Protein AF-A0A957Z4J9-F1 (afdb_monomer_lite)

Radius of gyration: 16.8 Å; chains: 1; bounding box: 45×34×40 Å

Sequence (118 aa):
EASYAPAELGDMAAPVIKLNATLKDGQITSVGGLSAEQLAGLGVALPALPANVMQILGDLDAKTVGIVNTPNNLEISVNGAPVASIDYDAASLATALELAKPYLAGTPLEDPAVMQLI

Foldseek 3Di:
DDDLDFDCPDPDDDDADDWDFDDDPQFTQDIPPHGQVRCVVVVHHGDGHDPVVVVVCVVVVAPDWGWGDDGQKTFIDGPNHTDDIGGHDPVRVVVVVVVCQVVCPPHPCVDPVVVVVD

pLDDT: mean 77.41, std 13.03, range [41.38, 92.19]

Structure (mmCIF, N/CA/C/O backbone):
data_AF-A0A957Z4J9-F1
#
_entry.id   AF-A0A957Z4J9-F1
#
loop_
_atom_site.group_PDB
_atom_site.id
_atom_site.type_symbol
_atom_site.label_atom_id
_atom_site.label_alt_id
_atom_site.label_comp_id
_atom_site.label_asym_id
_atom_site.label_entity_id
_atom_site.label_seq_id
_atom_site.pdbx_PDB_ins_code
_atom_site.Cartn_x
_atom_site.Cartn_y
_atom_site.Cartn_z
_atom_site.occupancy
_atom_site.B_iso_or_equiv
_atom_site.auth_seq_id
_atom_site.auth_comp_id
_atom_site.auth_asym_id
_atom_site.auth_atom_id
_atom_site.pdbx_PDB_model_num
ATOM 1 N N . GLU A 1 1 ? 16.413 -15.103 -21.004 1.00 41.38 1 GLU A N 1
ATOM 2 C CA . GLU A 1 1 ? 16.376 -13.982 -20.049 1.00 41.38 1 GLU A CA 1
ATOM 3 C C . GLU A 1 1 ? 15.089 -13.221 -20.323 1.00 41.38 1 GLU A C 1
ATOM 5 O O . GLU A 1 1 ? 14.853 -12.910 -21.486 1.00 41.38 1 GLU A O 1
ATOM 10 N N . ALA A 1 2 ? 14.200 -13.070 -19.340 1.00 42.94 2 ALA A N 1
ATOM 11 C CA . ALA A 1 2 ? 12.994 -12.263 -19.526 1.00 42.94 2 ALA A CA 1
ATOM 12 C C . ALA A 1 2 ? 13.416 -10.790 -19.494 1.00 42.94 2 ALA A C 1
ATOM 14 O O . ALA A 1 2 ? 14.100 -10.365 -18.566 1.00 42.94 2 ALA A O 1
ATOM 15 N N . SER A 1 3 ? 13.093 -10.048 -20.550 1.00 47.81 3 SER A N 1
ATOM 16 C CA . SER A 1 3 ? 13.381 -8.621 -20.633 1.00 47.81 3 SER A CA 1
ATOM 17 C C . SER A 1 3 ? 12.205 -7.869 -20.025 1.00 47.81 3 SER A C 1
ATOM 19 O O . SER A 1 3 ? 11.104 -7.926 -20.564 1.00 47.81 3 SER A O 1
ATOM 21 N N . TYR A 1 4 ? 12.449 -7.154 -18.927 1.00 50.75 4 TYR A N 1
ATOM 22 C CA . TYR A 1 4 ? 11.494 -6.245 -18.281 1.00 50.75 4 TYR A CA 1
ATOM 23 C C . TYR A 1 4 ? 11.324 -4.933 -19.070 1.00 50.75 4 TYR A C 1
ATOM 25 O O . TYR A 1 4 ? 11.250 -3.852 -18.491 1.00 50.75 4 TYR A O 1
ATOM 33 N N . ALA A 1 5 ? 11.360 -4.999 -20.403 1.00 54.06 5 ALA A N 1
ATOM 34 C CA . ALA A 1 5 ? 11.190 -3.817 -21.231 1.00 54.06 5 ALA A CA 1
ATOM 35 C C . ALA A 1 5 ? 9.747 -3.304 -21.086 1.00 54.06 5 ALA A C 1
ATOM 37 O O . ALA A 1 5 ? 8.812 -4.108 -21.179 1.00 54.06 5 ALA A O 1
ATOM 38 N N . PRO A 1 6 ? 9.550 -1.997 -20.849 1.00 52.44 6 PRO A N 1
ATOM 39 C CA . PRO A 1 6 ? 8.220 -1.450 -20.673 1.00 52.44 6 PRO A CA 1
ATOM 40 C C . PRO A 1 6 ? 7.372 -1.596 -21.945 1.00 52.44 6 PRO A C 1
ATOM 42 O O . PRO A 1 6 ? 7.890 -1.583 -23.061 1.00 52.44 6 PRO A O 1
ATOM 45 N N . ALA A 1 7 ? 6.058 -1.734 -21.782 1.00 54.84 7 ALA A N 1
ATOM 46 C CA . ALA A 1 7 ? 5.109 -1.716 -22.882 1.00 54.84 7 ALA A CA 1
ATOM 47 C C . ALA A 1 7 ? 5.089 -0.313 -23.507 1.00 54.84 7 ALA A C 1
ATOM 49 O O . ALA A 1 7 ? 4.856 0.685 -22.826 1.00 54.84 7 ALA A O 1
ATOM 50 N N . GLU A 1 8 ? 5.321 -0.243 -24.816 1.00 56.62 8 GLU A N 1
ATOM 51 C CA . GLU A 1 8 ? 5.244 0.994 -25.595 1.00 56.62 8 GLU A CA 1
ATOM 52 C C . GLU A 1 8 ? 3.781 1.473 -25.659 1.00 56.62 8 GLU A C 1
ATOM 54 O O . GLU A 1 8 ? 2.993 0.997 -26.475 1.00 56.62 8 GLU A O 1
ATOM 59 N N . LEU A 1 9 ? 3.398 2.404 -24.779 1.00 56.00 9 LEU A N 1
ATOM 60 C CA . LEU A 1 9 ? 2.036 2.963 -24.712 1.00 56.00 9 LEU A CA 1
ATOM 61 C C . LEU A 1 9 ? 1.792 4.144 -25.677 1.00 56.00 9 LEU A C 1
ATOM 63 O O . LEU A 1 9 ? 0.716 4.745 -25.661 1.00 56.00 9 LEU A O 1
ATOM 67 N N . GLY A 1 10 ? 2.769 4.505 -26.515 1.00 65.38 10 GLY A N 1
ATOM 68 C CA . GLY A 1 10 ? 2.695 5.702 -27.362 1.00 65.38 10 GLY A CA 1
ATOM 69 C C . GLY A 1 10 ? 2.511 6.989 -26.539 1.00 65.38 10 GLY A C 1
ATOM 70 O O . GLY A 1 10 ? 3.059 7.112 -25.448 1.00 65.38 10 GLY A O 1
ATOM 71 N N . ASP A 1 11 ? 1.708 7.936 -27.036 1.00 63.34 11 ASP A N 1
ATOM 72 C CA . ASP A 1 11 ? 1.4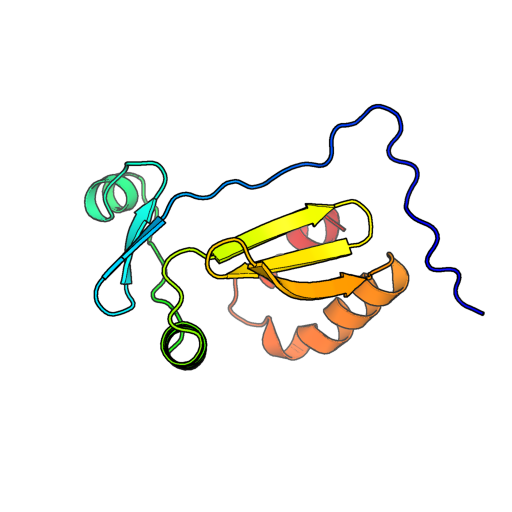02 9.211 -26.354 1.00 63.34 11 ASP A CA 1
ATOM 73 C C . ASP A 1 11 ? 0.317 9.094 -25.256 1.00 63.34 11 ASP A C 1
ATOM 75 O O . ASP A 1 11 ? -0.203 10.102 -24.766 1.00 63.34 11 ASP A O 1
ATOM 79 N N . MET A 1 12 ? -0.088 7.879 -24.868 1.00 54.44 12 MET A N 1
ATOM 80 C CA . MET A 1 12 ? -1.105 7.696 -23.832 1.00 54.44 12 MET A CA 1
ATOM 81 C C . MET A 1 12 ? -0.506 7.972 -22.451 1.00 54.44 12 MET A C 1
ATOM 83 O O . MET A 1 12 ? 0.321 7.213 -21.949 1.00 54.44 12 MET A O 1
ATOM 87 N N . ALA A 1 13 ? -0.954 9.052 -21.804 1.00 55.44 13 ALA A N 1
ATOM 88 C CA . ALA A 1 13 ? -0.651 9.288 -20.397 1.00 55.44 13 ALA A CA 1
ATOM 89 C C . ALA A 1 13 ? -1.094 8.071 -19.567 1.00 55.44 13 ALA A C 1
ATOM 91 O O . ALA A 1 13 ? -2.237 7.622 -19.690 1.00 55.44 13 ALA A O 1
ATOM 92 N N . ALA A 1 14 ? -0.195 7.545 -18.729 1.00 54.31 14 ALA A N 1
ATOM 93 C CA . ALA A 1 14 ? -0.495 6.402 -17.874 1.00 54.31 14 ALA A CA 1
ATOM 94 C C . ALA A 1 14 ? -1.764 6.683 -17.042 1.00 54.31 14 ALA A C 1
ATOM 96 O O . ALA A 1 14 ? -1.879 7.767 -16.454 1.00 54.31 14 ALA A O 1
ATOM 97 N N . PRO A 1 15 ? -2.734 5.754 -16.991 1.00 46.59 15 PRO A N 1
ATOM 98 C CA . PRO A 1 15 ? -3.961 5.969 -16.241 1.00 46.59 15 PRO A CA 1
ATOM 99 C C . PRO A 1 15 ? -3.646 6.043 -14.743 1.00 46.59 15 PRO A C 1
ATOM 101 O O . PRO A 1 15 ? -3.337 5.041 -14.102 1.00 46.59 15 PRO A O 1
ATOM 104 N N . VAL A 1 16 ? -3.743 7.244 -14.169 1.00 52.44 16 VAL A N 1
ATOM 105 C CA . VAL A 1 16 ? -3.582 7.447 -12.725 1.00 52.44 16 VAL A CA 1
ATOM 106 C C . VAL A 1 16 ? -4.945 7.336 -12.054 1.00 52.44 16 VAL A C 1
ATOM 108 O O . VAL A 1 16 ? -5.797 8.214 -12.199 1.00 52.44 16 VAL A O 1
ATOM 111 N N . ILE A 1 17 ? -5.142 6.281 -11.267 1.00 57.53 17 ILE A N 1
ATOM 112 C CA . ILE A 1 17 ? -6.315 6.158 -10.401 1.00 57.53 17 ILE A CA 1
ATOM 113 C C . ILE A 1 17 ? -6.047 6.971 -9.130 1.00 57.53 17 ILE A C 1
ATOM 115 O O . ILE A 1 17 ? -5.266 6.565 -8.275 1.00 57.53 17 ILE A O 1
ATOM 119 N N . LYS A 1 18 ? -6.690 8.138 -8.996 1.00 62.19 18 LYS A N 1
ATOM 120 C CA . LYS A 1 18 ? -6.660 8.935 -7.759 1.00 62.19 18 LYS A CA 1
ATOM 121 C C . LYS A 1 18 ? -7.950 8.720 -6.987 1.00 62.19 18 LYS A C 1
ATOM 123 O O . LYS A 1 18 ? -8.992 9.250 -7.364 1.00 62.19 18 LYS A O 1
ATOM 128 N N . LEU A 1 19 ? -7.870 7.964 -5.898 1.00 71.56 19 LEU A N 1
ATOM 129 C CA . LEU A 1 19 ? -9.006 7.729 -5.016 1.00 71.56 19 LEU A CA 1
ATOM 130 C C . LEU A 1 19 ? -8.807 8.498 -3.707 1.00 71.56 19 LEU A C 1
ATOM 132 O O . LEU A 1 19 ? -7.895 8.206 -2.941 1.00 71.56 19 LEU A O 1
ATOM 136 N N . ASN A 1 20 ? -9.664 9.487 -3.450 1.00 77.19 20 ASN A N 1
ATOM 137 C CA . ASN A 1 20 ? -9.698 10.177 -2.162 1.00 77.19 20 ASN A CA 1
ATOM 138 C C . ASN A 1 20 ? -10.692 9.452 -1.260 1.00 77.19 20 ASN A C 1
ATOM 140 O O . ASN A 1 20 ? -11.891 9.498 -1.536 1.00 77.19 20 ASN A O 1
ATOM 144 N N . ALA A 1 21 ? -10.210 8.804 -0.204 1.00 82.69 21 ALA A N 1
ATOM 145 C CA . ALA A 1 21 ? -11.048 8.128 0.776 1.00 82.69 21 ALA A CA 1
ATOM 146 C C . ALA A 1 21 ? -10.750 8.631 2.190 1.00 82.69 21 ALA A C 1
ATOM 148 O O . ALA A 1 21 ? -9.596 8.884 2.530 1.00 82.69 21 ALA A O 1
ATOM 149 N N . THR A 1 22 ? -11.788 8.758 3.019 1.00 82.88 22 THR A N 1
ATOM 150 C CA . THR A 1 22 ? -11.626 9.039 4.454 1.00 82.88 22 THR A CA 1
ATOM 151 C C . THR A 1 22 ? -11.857 7.764 5.243 1.00 82.88 22 THR A C 1
ATOM 153 O O . THR A 1 22 ? -12.918 7.148 5.130 1.00 82.88 22 THR A O 1
ATOM 156 N N . LEU A 1 23 ? -10.885 7.382 6.067 1.00 83.19 23 LEU A N 1
ATOM 157 C CA . LEU A 1 23 ? -10.981 6.224 6.948 1.00 83.19 23 LEU A CA 1
ATOM 158 C C . LEU A 1 23 ? -11.252 6.671 8.384 1.00 83.19 23 LEU A C 1
ATOM 160 O O . LEU A 1 23 ? -10.639 7.620 8.872 1.00 83.19 23 LE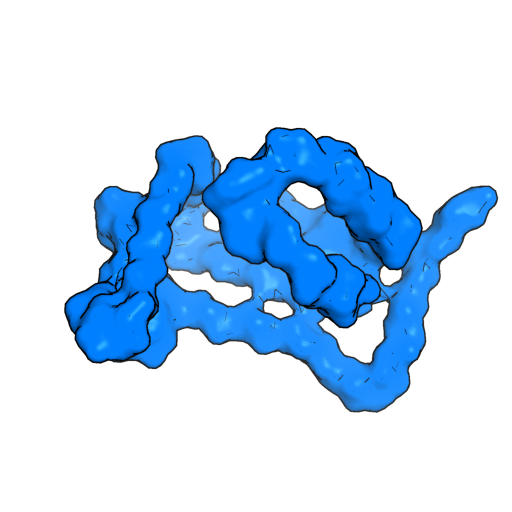U A O 1
ATOM 164 N N . LYS A 1 24 ? -12.125 5.939 9.073 1.00 82.12 24 LYS A N 1
ATOM 165 C CA . LYS A 1 24 ? -12.320 6.049 10.517 1.00 82.12 24 LYS A CA 1
ATOM 166 C C . LYS A 1 24 ? -12.557 4.660 11.094 1.00 82.12 24 LYS A C 1
ATOM 168 O O . LYS A 1 24 ? -13.418 3.938 10.603 1.00 82.12 24 LYS A O 1
ATOM 173 N N . ASP A 1 25 ? -11.774 4.287 12.104 1.00 81.94 25 ASP A N 1
ATOM 174 C CA . ASP A 1 25 ? -11.898 3.003 12.811 1.00 81.94 25 ASP A CA 1
ATOM 175 C C . ASP A 1 25 ? -11.921 1.781 11.862 1.00 81.94 25 ASP A C 1
ATOM 177 O O . ASP A 1 25 ? -12.670 0.827 12.059 1.00 81.94 25 ASP A O 1
ATOM 181 N N . GLY A 1 26 ? -11.133 1.833 10.779 1.00 75.69 26 GLY A N 1
ATOM 182 C CA . GLY A 1 26 ? -11.059 0.764 9.775 1.00 75.69 26 GLY A CA 1
ATOM 183 C C . GLY A 1 26 ? -12.153 0.733 8.721 1.00 75.69 26 GLY A C 1
ATOM 184 O O . GLY A 1 26 ? -12.101 -0.091 7.805 1.00 75.69 26 GLY A O 1
ATOM 185 N N . GLN A 1 27 ? -13.126 1.635 8.813 1.00 83.19 27 GLN A N 1
ATOM 186 C CA . GLN A 1 27 ? -14.172 1.787 7.815 1.00 83.19 27 GLN A CA 1
ATOM 187 C C . GLN A 1 27 ? -13.890 2.970 6.902 1.00 83.19 27 GLN A C 1
ATOM 189 O O . GLN A 1 27 ? -13.487 4.049 7.345 1.00 83.19 27 GLN A O 1
ATOM 194 N N . ILE A 1 28 ? -14.152 2.774 5.613 1.00 84.69 28 ILE A N 1
ATOM 195 C CA . ILE A 1 28 ? -14.201 3.877 4.664 1.00 84.69 28 ILE A CA 1
ATOM 196 C C . ILE A 1 28 ? -15.515 4.626 4.909 1.00 84.69 28 ILE A C 1
ATOM 198 O O . ILE A 1 28 ? -16.599 4.073 4.758 1.00 84.69 28 ILE A O 1
ATOM 202 N N . THR A 1 29 ? -15.407 5.888 5.306 1.00 86.25 29 THR A N 1
ATOM 203 C CA . THR A 1 29 ? -16.549 6.755 5.647 1.00 86.25 29 THR A CA 1
ATOM 204 C C . THR A 1 29 ? -16.921 7.714 4.521 1.00 86.25 29 THR A C 1
ATOM 206 O O . THR A 1 29 ? -18.044 8.214 4.480 1.00 86.25 29 THR A O 1
ATOM 209 N N . SER A 1 30 ? -16.001 7.962 3.586 1.00 85.88 30 SER A N 1
ATOM 210 C CA . SER A 1 30 ? -16.280 8.708 2.362 1.00 85.88 30 SER A CA 1
ATOM 211 C C . SER A 1 30 ? -15.331 8.320 1.234 1.00 85.88 30 SER A C 1
ATOM 213 O O . SER A 1 30 ? -14.187 7.937 1.491 1.00 85.88 30 SER A O 1
ATOM 215 N N . VAL A 1 31 ? -15.799 8.450 -0.010 1.00 84.00 31 VAL A N 1
ATOM 216 C CA . VAL A 1 31 ? -14.992 8.320 -1.233 1.00 84.00 31 VAL A CA 1
ATOM 217 C C . VAL A 1 31 ? -15.364 9.443 -2.195 1.00 84.00 31 VAL A C 1
ATOM 219 O O . VAL A 1 31 ? -16.541 9.694 -2.441 1.00 84.00 31 VAL A O 1
ATOM 222 N N . GLY A 1 32 ? -14.369 10.153 -2.729 1.00 82.25 32 GLY A N 1
ATOM 223 C CA . GLY A 1 32 ? -14.588 11.211 -3.721 1.00 82.25 32 GLY A CA 1
ATOM 224 C C . GLY A 1 32 ? -15.443 12.380 -3.214 1.00 82.25 32 GLY A C 1
ATOM 225 O O . GLY A 1 32 ? -16.065 13.069 -4.015 1.00 82.25 32 GLY A O 1
ATOM 226 N N . GLY A 1 33 ? -15.500 12.591 -1.894 1.00 81.38 33 GLY A N 1
ATOM 227 C CA . GLY A 1 33 ? -16.338 13.615 -1.260 1.00 81.38 33 GLY A CA 1
ATOM 228 C C . GLY A 1 33 ? -17.786 13.190 -0.982 1.00 81.38 33 GLY A C 1
ATOM 229 O O . GLY A 1 33 ? -18.534 13.986 -0.422 1.00 81.38 33 GLY A O 1
ATOM 230 N N . LEU A 1 34 ? -18.174 11.957 -1.324 1.00 84.94 34 LEU A N 1
ATOM 231 C CA . LEU A 1 34 ? -19.478 11.378 -0.986 1.00 84.94 34 LEU A CA 1
ATOM 232 C C . LEU A 1 34 ? -19.373 10.539 0.288 1.00 84.94 34 LEU A C 1
ATOM 234 O O . LEU A 1 34 ? -18.436 9.751 0.426 1.00 84.94 34 LEU A O 1
ATOM 238 N N . SER A 1 35 ? -20.326 10.692 1.208 1.00 89.25 35 SER A N 1
ATOM 239 C CA . SER A 1 35 ? -20.394 9.883 2.429 1.00 89.25 35 SER A CA 1
ATOM 240 C C . SER A 1 35 ? -20.817 8.441 2.136 1.00 89.25 35 SER A C 1
ATOM 242 O O . SER A 1 35 ? -21.408 8.143 1.093 1.00 89.25 35 SER A O 1
ATOM 244 N N . ALA A 1 36 ? -20.545 7.541 3.081 1.00 85.94 36 ALA A N 1
ATOM 245 C CA . ALA A 1 36 ? -20.983 6.151 3.008 1.00 85.94 36 ALA A CA 1
ATOM 246 C C . ALA A 1 36 ? -22.507 6.024 2.829 1.00 85.94 36 ALA A C 1
ATOM 248 O O . ALA A 1 36 ? -22.958 5.199 2.043 1.00 85.94 36 ALA A O 1
ATOM 249 N N . GLU A 1 37 ? -23.308 6.871 3.483 1.00 87.88 37 GLU A N 1
ATOM 250 C CA . GLU A 1 37 ? -24.771 6.867 3.352 1.00 87.88 37 GLU A CA 1
ATOM 251 C C . GLU A 1 37 ? -25.221 7.317 1.958 1.00 87.88 37 GLU A C 1
ATOM 253 O O . GLU A 1 37 ? -26.155 6.749 1.391 1.00 87.88 37 GLU A O 1
ATOM 258 N N . GLN A 1 38 ? -24.546 8.319 1.384 1.00 86.69 38 GLN A N 1
ATOM 259 C CA . GLN A 1 38 ? -24.831 8.790 0.027 1.00 86.69 38 GLN A CA 1
ATOM 260 C C . GLN A 1 38 ? -24.500 7.712 -1.008 1.00 86.69 38 GLN A C 1
ATOM 262 O O . GLN A 1 38 ? -25.284 7.483 -1.924 1.00 86.69 38 GLN A O 1
ATOM 267 N N . LEU A 1 39 ? -23.375 7.016 -0.836 1.00 85.06 39 LEU A N 1
ATOM 268 C CA . LEU A 1 39 ? -22.972 5.900 -1.693 1.00 85.06 39 LEU A CA 1
ATOM 269 C C . LEU A 1 39 ? -23.906 4.693 -1.529 1.00 85.06 39 LEU A C 1
ATOM 271 O O . LEU A 1 39 ? -24.328 4.114 -2.530 1.00 85.06 39 LEU A O 1
ATOM 275 N N . ALA A 1 40 ? -24.329 4.381 -0.303 1.00 85.31 40 ALA A N 1
ATOM 276 C CA . ALA A 1 40 ? -25.309 3.331 -0.039 1.00 85.31 40 ALA A CA 1
ATOM 277 C C . ALA A 1 40 ? -26.660 3.627 -0.711 1.00 85.31 40 ALA A C 1
ATOM 279 O O . ALA A 1 40 ? -27.281 2.723 -1.269 1.00 85.31 40 ALA A O 1
ATOM 280 N N . GLY A 1 41 ? -27.083 4.897 -0.741 1.00 81.81 41 GLY A N 1
ATOM 281 C CA . GLY A 1 41 ? -28.260 5.345 -1.492 1.00 81.81 41 GLY A CA 1
ATOM 282 C C . GLY A 1 41 ? -28.151 5.145 -3.011 1.00 81.81 41 GLY A C 1
ATOM 283 O O . GLY A 1 41 ? -29.173 5.069 -3.689 1.00 81.81 41 GLY A O 1
ATOM 284 N N . LEU A 1 42 ? -26.930 5.007 -3.538 1.00 84.31 42 LEU A N 1
ATOM 285 C CA . LEU A 1 42 ? -26.635 4.664 -4.934 1.00 84.31 42 LEU A CA 1
ATOM 286 C C . LEU A 1 42 ? -26.410 3.154 -5.142 1.00 84.31 42 LEU A C 1
ATOM 288 O O . LEU A 1 42 ? -26.008 2.737 -6.225 1.00 84.31 42 LEU A O 1
ATOM 292 N N . GLY A 1 43 ? -26.648 2.333 -4.114 1.00 78.19 43 GLY A N 1
ATOM 293 C CA . GLY A 1 43 ? -26.406 0.889 -4.145 1.00 78.19 43 GLY A CA 1
ATOM 294 C C . GLY A 1 43 ? -24.932 0.498 -4.005 1.00 78.19 43 GLY A C 1
ATOM 295 O O . GLY A 1 43 ? -24.590 -0.665 -4.207 1.00 78.19 43 GLY A O 1
ATOM 296 N N . VAL A 1 44 ? -24.054 1.441 -3.656 1.00 80.50 44 VAL A N 1
ATOM 297 C CA . VAL A 1 44 ? -22.623 1.193 -3.467 1.00 80.50 44 VAL A CA 1
ATOM 298 C C . VAL A 1 44 ? -22.348 0.931 -1.991 1.00 80.50 44 VAL A C 1
ATOM 300 O O . VAL A 1 44 ? -22.430 1.833 -1.158 1.00 80.50 44 VAL A O 1
ATOM 303 N N . ALA A 1 45 ? -21.989 -0.309 -1.665 1.00 80.06 45 ALA A N 1
ATOM 304 C CA . ALA A 1 45 ? -21.497 -0.669 -0.342 1.00 80.06 45 ALA A CA 1
ATOM 305 C C . ALA A 1 45 ? -19.978 -0.478 -0.285 1.00 80.06 45 ALA A C 1
ATOM 307 O O . ALA A 1 45 ? -19.240 -1.042 -1.094 1.00 80.06 45 ALA A O 1
ATOM 308 N N . LEU A 1 46 ? -19.508 0.314 0.677 1.00 79.25 46 LEU A N 1
ATOM 309 C CA . LEU A 1 46 ? -18.078 0.483 0.906 1.00 79.25 46 LEU A CA 1
ATOM 310 C C . LEU A 1 46 ? -17.531 -0.686 1.738 1.00 79.25 46 LEU A C 1
ATOM 312 O O . LEU A 1 46 ? -18.119 -1.019 2.770 1.00 79.25 46 LEU A O 1
ATOM 316 N N . PRO A 1 47 ? -16.412 -1.308 1.329 1.00 76.69 47 PRO A N 1
ATOM 317 C CA . PRO A 1 47 ? -15.811 -2.384 2.099 1.00 76.69 47 PRO A CA 1
ATOM 318 C C . PRO A 1 47 ? -15.121 -1.842 3.358 1.00 76.69 47 PRO A C 1
ATOM 320 O O . PRO A 1 47 ? -14.556 -0.745 3.363 1.00 76.69 47 PRO A O 1
ATOM 323 N N . ALA A 1 48 ? -15.118 -2.646 4.421 1.00 80.94 48 ALA A N 1
ATOM 324 C CA . ALA A 1 48 ? -14.198 -2.441 5.534 1.00 80.94 48 ALA A CA 1
ATOM 325 C C . ALA A 1 48 ? -12.787 -2.877 5.121 1.00 80.94 48 ALA A C 1
ATOM 327 O O . ALA A 1 48 ? -12.622 -3.830 4.353 1.00 80.94 48 ALA A O 1
ATOM 328 N N . LEU A 1 49 ? -11.766 -2.204 5.650 1.00 81.56 49 LEU A N 1
ATOM 329 C CA . LEU A 1 49 ? -10.394 -2.638 5.420 1.00 81.56 49 LEU A CA 1
ATOM 330 C C . LEU A 1 49 ? -10.093 -3.895 6.243 1.00 81.56 49 LEU A C 1
ATOM 332 O O . LEU A 1 49 ? -10.409 -3.935 7.436 1.00 81.56 49 LEU A O 1
ATOM 336 N N . PRO A 1 50 ? -9.457 -4.916 5.642 1.00 81.88 50 PRO A N 1
ATOM 337 C CA . PRO 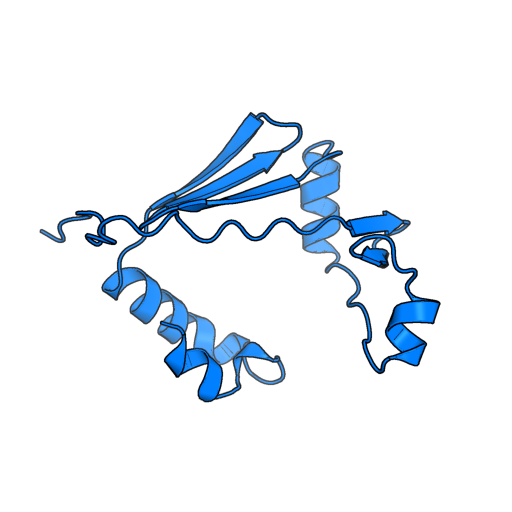A 1 50 ? -9.015 -6.090 6.381 1.00 81.88 50 PRO A CA 1
ATOM 338 C C . PRO A 1 50 ? -8.095 -5.716 7.554 1.00 81.88 50 PRO A C 1
ATOM 340 O O . PRO A 1 50 ? -7.271 -4.806 7.449 1.00 81.88 50 PRO A O 1
ATOM 343 N N . ALA A 1 51 ? -8.199 -6.440 8.673 1.00 83.81 51 ALA A N 1
ATOM 344 C CA . ALA A 1 51 ? -7.464 -6.121 9.903 1.00 83.81 51 ALA A CA 1
ATOM 345 C C . ALA A 1 51 ? -5.937 -6.107 9.712 1.00 83.81 51 ALA A C 1
ATOM 347 O O . ALA A 1 51 ? -5.248 -5.256 10.266 1.00 83.81 51 ALA A O 1
ATOM 348 N N . ASN A 1 52 ? -5.408 -7.006 8.881 1.00 83.69 52 ASN A N 1
ATOM 349 C CA . ASN A 1 52 ? -3.990 -7.028 8.529 1.00 83.69 52 ASN A CA 1
ATOM 350 C C . ASN A 1 52 ? -3.561 -5.766 7.763 1.00 83.69 52 ASN A C 1
ATOM 352 O O . ASN A 1 52 ? -2.461 -5.273 7.983 1.00 83.69 52 ASN A O 1
ATOM 356 N N . VAL A 1 53 ? -4.424 -5.218 6.902 1.00 85.81 53 VAL A N 1
ATOM 357 C CA . VAL A 1 53 ? -4.136 -3.965 6.191 1.00 85.81 53 VAL A CA 1
ATOM 358 C C . VAL A 1 53 ? -4.112 -2.801 7.175 1.00 85.81 53 VAL A C 1
ATOM 360 O O . VAL A 1 53 ? -3.191 -1.994 7.135 1.00 85.81 53 VAL A O 1
ATOM 363 N N . MET A 1 54 ? -5.065 -2.743 8.111 1.00 88.56 54 MET A N 1
ATOM 364 C CA . MET A 1 54 ? -5.052 -1.721 9.163 1.00 88.56 54 MET A CA 1
ATOM 365 C C . MET A 1 54 ? -3.794 -1.772 10.029 1.00 88.56 54 MET A C 1
ATOM 367 O O . MET A 1 54 ? -3.234 -0.725 10.337 1.00 88.56 54 MET A O 1
ATOM 371 N N . GLN A 1 55 ? -3.353 -2.977 10.399 1.00 88.00 55 GLN A N 1
ATOM 372 C CA . GLN A 1 55 ? -2.129 -3.171 11.170 1.00 88.00 55 GLN A CA 1
ATOM 373 C C . GLN A 1 55 ? -0.922 -2.602 10.416 1.00 88.00 55 GLN A C 1
ATOM 375 O O . GLN A 1 55 ? -0.209 -1.773 10.964 1.00 88.00 55 GLN A O 1
ATOM 380 N N . ILE A 1 56 ? -0.756 -2.965 9.138 1.00 88.75 56 ILE A N 1
ATOM 381 C CA . ILE A 1 56 ? 0.337 -2.464 8.292 1.00 88.75 56 ILE A CA 1
ATOM 382 C C . ILE A 1 56 ? 0.311 -0.932 8.212 1.00 88.75 56 ILE A C 1
ATOM 384 O O . ILE A 1 56 ? 1.343 -0.290 8.382 1.00 88.75 56 ILE A O 1
ATOM 388 N N . LEU A 1 57 ? -0.858 -0.329 7.973 1.00 88.94 57 LEU A N 1
ATOM 389 C CA . LEU A 1 57 ? -0.980 1.130 7.891 1.00 88.94 57 LEU A CA 1
ATOM 390 C C . LEU A 1 57 ? -0.665 1.818 9.228 1.00 88.94 57 LEU A C 1
ATOM 392 O O . LEU A 1 57 ? -0.041 2.877 9.229 1.00 88.94 57 LEU A O 1
ATOM 396 N N . GLY A 1 58 ? -1.067 1.215 10.350 1.00 89.12 58 GLY A N 1
ATOM 397 C CA . GLY A 1 58 ? -0.742 1.696 11.692 1.00 89.12 58 GLY A CA 1
ATOM 398 C C . GLY A 1 58 ? 0.751 1.600 12.007 1.00 89.12 58 GLY A C 1
ATOM 399 O O . GLY A 1 58 ? 1.338 2.577 12.465 1.00 89.12 58 GLY A O 1
ATOM 400 N N . ASP A 1 59 ? 1.377 0.464 11.697 1.00 92.19 59 ASP A N 1
ATOM 401 C CA . ASP A 1 59 ? 2.813 0.231 11.895 1.00 92.19 59 ASP A CA 1
ATOM 402 C C . ASP A 1 59 ? 3.670 1.208 11.059 1.00 92.19 59 ASP A C 1
ATOM 404 O O . ASP A 1 59 ? 4.776 1.570 11.460 1.00 92.19 59 ASP A O 1
ATOM 408 N N . LEU A 1 60 ? 3.148 1.667 9.913 1.00 89.56 60 LEU A N 1
ATOM 409 C CA . LEU A 1 60 ? 3.785 2.642 9.021 1.00 89.56 60 LEU A CA 1
ATOM 410 C C . LEU A 1 60 ? 3.469 4.117 9.360 1.00 89.56 60 LEU A C 1
ATOM 412 O O . LEU A 1 60 ? 3.928 5.001 8.635 1.00 89.56 60 LEU A O 1
ATOM 416 N N . ASP A 1 61 ? 2.680 4.401 10.408 1.00 90.12 61 ASP A N 1
ATOM 417 C CA . ASP A 1 61 ? 2.117 5.737 10.717 1.00 90.12 61 ASP A CA 1
ATOM 418 C C . ASP A 1 61 ? 1.523 6.421 9.465 1.00 90.12 61 ASP A C 1
ATOM 420 O O . ASP A 1 61 ? 1.767 7.595 9.155 1.00 90.12 61 ASP A O 1
ATOM 424 N N . ALA A 1 62 ? 0.785 5.645 8.666 1.00 88.62 62 ALA A N 1
ATOM 425 C CA . ALA A 1 62 ? 0.308 6.083 7.364 1.00 88.62 62 ALA A CA 1
ATOM 426 C C . ALA A 1 62 ? -0.845 7.092 7.498 1.00 88.62 62 ALA A C 1
ATOM 428 O O . ALA A 1 62 ? -1.943 6.759 7.942 1.00 88.62 62 ALA A O 1
ATOM 429 N N . LYS A 1 63 ? -0.613 8.330 7.048 1.00 86.31 63 LYS A N 1
ATOM 430 C CA . LYS A 1 63 ? -1.628 9.396 6.926 1.00 86.31 63 LYS A CA 1
ATOM 431 C C . LYS A 1 63 ? -2.114 9.532 5.491 1.00 86.31 63 LYS A C 1
ATOM 433 O O . LYS A 1 63 ? -3.283 9.822 5.255 1.00 86.31 63 LYS A O 1
ATOM 438 N N . THR A 1 64 ? -1.214 9.315 4.534 1.00 83.50 64 THR A N 1
ATOM 439 C CA . THR A 1 64 ? -1.541 9.210 3.112 1.00 83.50 64 THR A CA 1
ATOM 440 C C . THR A 1 64 ? -0.922 7.949 2.529 1.00 83.50 64 THR A C 1
ATOM 442 O O . THR A 1 64 ? 0.204 7.593 2.869 1.00 83.50 64 THR A O 1
ATOM 445 N N . VAL A 1 65 ? -1.663 7.282 1.643 1.00 86.88 65 VAL A N 1
ATOM 446 C CA . VAL A 1 65 ? -1.177 6.158 0.837 1.00 86.88 65 VAL A CA 1
ATOM 447 C C . VAL A 1 65 ? -1.357 6.543 -0.625 1.00 86.88 65 VAL A C 1
ATOM 449 O O . VAL A 1 65 ? -2.477 6.794 -1.067 1.00 86.88 65 VAL A O 1
ATOM 452 N N . GLY A 1 66 ? -0.256 6.640 -1.359 1.00 86.56 66 GLY A N 1
ATOM 453 C CA . GLY A 1 66 ? -0.251 6.817 -2.803 1.00 86.56 66 GLY A CA 1
ATOM 454 C C . GLY A 1 66 ? -0.027 5.474 -3.478 1.00 86.56 66 GLY A C 1
ATOM 455 O O . GLY A 1 66 ? 0.910 4.767 -3.130 1.00 86.56 66 GLY A O 1
ATOM 456 N N . ILE A 1 67 ? -0.873 5.132 -4.444 1.00 87.00 67 ILE A N 1
ATOM 457 C CA . ILE A 1 67 ? -0.671 3.983 -5.327 1.00 87.00 67 ILE A CA 1
ATOM 458 C C . ILE A 1 67 ? -0.566 4.554 -6.732 1.00 87.00 67 ILE A C 1
ATOM 460 O O . ILE A 1 67 ? -1.540 5.083 -7.270 1.00 87.00 67 ILE A O 1
ATOM 464 N N . VAL A 1 68 ? 0.636 4.517 -7.292 1.00 82.31 68 VAL A N 1
ATOM 465 C CA . VAL A 1 68 ? 0.927 5.067 -8.609 1.00 82.31 68 VAL A CA 1
ATOM 466 C C . VAL A 1 68 ? 1.175 3.899 -9.538 1.00 82.31 68 VAL A C 1
ATOM 468 O O . VAL A 1 68 ? 2.186 3.210 -9.443 1.00 82.31 68 VAL A O 1
ATOM 471 N N . ASN A 1 69 ? 0.216 3.673 -10.429 1.00 77.06 69 ASN A N 1
ATOM 472 C CA . ASN A 1 69 ? 0.405 2.734 -11.514 1.00 77.06 69 ASN A CA 1
ATOM 473 C C . ASN A 1 69 ? 1.090 3.455 -12.678 1.00 77.06 69 ASN A C 1
ATOM 475 O O . ASN A 1 69 ? 0.573 4.449 -13.193 1.00 77.06 69 ASN A O 1
ATOM 479 N N . THR A 1 70 ? 2.246 2.953 -13.083 1.00 78.62 70 THR A N 1
ATOM 480 C CA . THR A 1 70 ? 2.964 3.365 -14.290 1.00 78.62 70 THR A CA 1
ATOM 481 C C . THR A 1 70 ? 3.148 2.143 -15.192 1.00 78.62 70 THR A C 1
ATOM 483 O O . THR A 1 70 ? 2.891 1.018 -14.756 1.00 78.62 70 THR A O 1
ATOM 486 N N . PRO A 1 71 ? 3.533 2.315 -16.467 1.00 80.12 71 PRO A N 1
ATOM 487 C CA . PRO A 1 71 ? 3.751 1.173 -17.343 1.00 80.12 71 PRO A CA 1
ATOM 488 C C . PRO A 1 71 ? 4.803 0.261 -16.714 1.00 80.12 71 PRO A C 1
ATOM 490 O O . PRO A 1 71 ? 5.908 0.713 -16.424 1.00 80.12 71 PRO A O 1
ATOM 493 N N . ASN A 1 72 ? 4.435 -1.000 -16.475 1.00 82.12 72 ASN A N 1
ATOM 494 C CA . ASN A 1 72 ? 5.320 -2.032 -15.929 1.00 82.12 72 ASN A CA 1
ATOM 495 C C . ASN A 1 72 ? 5.808 -1.801 -14.501 1.00 82.12 72 ASN A C 1
ATOM 497 O O . ASN A 1 72 ? 6.691 -2.526 -14.052 1.00 82.12 72 ASN A O 1
ATOM 501 N N . ASN A 1 73 ? 5.240 -0.838 -13.777 1.00 86.50 73 ASN A N 1
ATOM 502 C CA . ASN A 1 73 ? 5.616 -0.598 -12.396 1.00 86.50 73 ASN A CA 1
ATOM 503 C C . ASN A 1 73 ? 4.435 -0.106 -11.557 1.00 86.50 73 ASN A C 1
ATOM 505 O O . ASN A 1 73 ? 3.694 0.800 -11.944 1.00 86.50 73 ASN A O 1
ATOM 509 N N . LEU A 1 74 ? 4.281 -0.703 -10.379 1.00 86.25 74 LEU A N 1
ATOM 510 C CA . LEU A 1 74 ? 3.384 -0.238 -9.335 1.00 86.25 74 LEU A CA 1
ATOM 511 C C . LEU A 1 74 ? 4.216 0.314 -8.180 1.00 86.25 74 LEU A C 1
ATOM 513 O O . LEU A 1 74 ? 4.867 -0.448 -7.464 1.00 86.25 74 LEU A O 1
ATOM 517 N N . GLU A 1 75 ? 4.141 1.619 -7.951 1.00 90.75 75 GLU A N 1
ATOM 518 C CA . GLU A 1 75 ? 4.757 2.254 -6.792 1.00 90.75 75 GLU A CA 1
ATOM 519 C C . GLU A 1 75 ? 3.713 2.499 -5.700 1.00 90.75 75 GLU A C 1
ATOM 521 O O . GLU A 1 75 ? 2.627 3.032 -5.943 1.00 90.75 75 GLU A O 1
ATOM 526 N N . ILE A 1 76 ? 4.060 2.131 -4.470 1.00 90.12 76 ILE A N 1
ATOM 527 C CA . ILE A 1 76 ? 3.300 2.457 -3.269 1.00 90.12 76 ILE A CA 1
ATOM 528 C C . ILE A 1 76 ? 4.131 3.434 -2.448 1.00 90.12 76 ILE A C 1
ATOM 530 O O . ILE A 1 76 ? 5.274 3.148 -2.086 1.00 90.12 76 ILE A O 1
ATOM 534 N N . SER A 1 77 ? 3.536 4.571 -2.111 1.00 90.88 77 SER A N 1
ATOM 535 C CA . SER A 1 77 ? 4.114 5.573 -1.222 1.00 90.88 77 SER A CA 1
ATOM 536 C C . SER A 1 77 ? 3.258 5.766 0.023 1.00 90.88 77 SER A C 1
ATOM 538 O O . SER A 1 77 ? 2.031 5.710 -0.029 1.00 90.88 77 SER A O 1
ATOM 540 N N . VAL A 1 78 ? 3.908 6.016 1.155 1.00 91.31 78 VAL A N 1
ATOM 541 C CA . VAL A 1 78 ? 3.265 6.392 2.415 1.00 91.31 78 VAL A CA 1
ATOM 542 C C . VAL A 1 78 ? 3.776 7.762 2.819 1.00 91.31 78 VAL A C 1
ATOM 544 O O . VAL A 1 78 ? 4.980 8.010 2.810 1.00 91.31 78 VAL A O 1
ATOM 547 N N . ASN A 1 79 ? 2.866 8.679 3.149 1.00 91.75 79 ASN A N 1
ATOM 548 C CA . ASN A 1 79 ? 3.209 10.049 3.539 1.00 91.75 79 ASN A CA 1
ATOM 549 C C . ASN A 1 79 ? 4.067 10.786 2.484 1.00 91.75 79 ASN A C 1
ATOM 551 O O . ASN A 1 79 ? 4.833 11.688 2.815 1.00 91.75 79 ASN A O 1
ATOM 555 N N . GLY A 1 80 ? 3.937 10.399 1.207 1.00 86.94 80 GLY A N 1
ATOM 556 C CA . GLY A 1 80 ? 4.712 10.935 0.082 1.00 86.94 80 GLY A CA 1
ATOM 557 C C . GLY A 1 80 ? 6.098 10.309 -0.124 1.00 86.94 80 GLY A C 1
ATOM 558 O O . GLY A 1 80 ? 6.784 10.698 -1.064 1.00 86.94 80 GLY A O 1
ATOM 559 N N . ALA A 1 81 ? 6.507 9.346 0.708 1.00 90.25 81 ALA A N 1
ATOM 560 C CA . ALA A 1 81 ? 7.752 8.599 0.544 1.00 90.25 81 ALA A CA 1
ATOM 561 C C . ALA A 1 81 ? 7.475 7.207 -0.057 1.00 90.25 81 ALA A C 1
ATOM 563 O O . ALA A 1 81 ? 6.583 6.517 0.438 1.00 90.25 81 ALA A O 1
ATOM 564 N N . PRO A 1 82 ? 8.206 6.766 -1.096 1.00 90.62 82 PRO A N 1
ATOM 565 C CA . PRO A 1 82 ? 8.039 5.428 -1.660 1.00 90.62 82 PRO A CA 1
ATOM 566 C C . PRO A 1 82 ? 8.430 4.358 -0.630 1.00 90.62 82 PRO A C 1
ATOM 568 O O . PRO A 1 82 ? 9.483 4.446 0.001 1.00 90.62 82 PRO A O 1
ATOM 571 N N . VAL A 1 83 ? 7.570 3.352 -0.454 1.00 92.00 83 VAL A N 1
ATOM 572 C CA . VAL A 1 83 ? 7.762 2.232 0.488 1.00 92.00 83 VAL A CA 1
ATOM 573 C C . VAL A 1 83 ? 7.822 0.877 -0.207 1.00 92.00 83 VAL A C 1
ATOM 575 O O . VAL A 1 83 ? 8.427 -0.0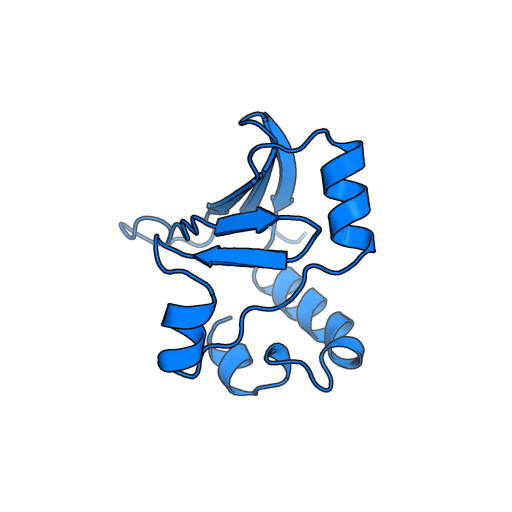54 0.319 1.00 92.00 83 VAL A O 1
ATOM 578 N N . ALA A 1 84 ? 7.213 0.758 -1.386 1.00 90.56 84 ALA A N 1
ATOM 579 C CA . ALA A 1 84 ? 7.308 -0.424 -2.224 1.00 90.56 84 ALA A CA 1
ATOM 580 C C . ALA A 1 84 ? 7.251 -0.016 -3.695 1.00 90.56 84 ALA A C 1
ATOM 582 O O . ALA A 1 84 ? 6.570 0.939 -4.059 1.00 90.56 84 ALA A O 1
ATOM 583 N N . SER A 1 85 ? 7.961 -0.758 -4.531 1.00 91.31 85 SER A N 1
ATOM 584 C CA . SER A 1 85 ? 7.932 -0.609 -5.978 1.00 91.31 85 SER A CA 1
ATOM 585 C C . SER A 1 85 ? 7.978 -2.009 -6.568 1.00 91.31 85 SER A C 1
ATOM 587 O O . SER A 1 85 ? 8.813 -2.823 -6.165 1.00 91.31 85 SER A O 1
ATOM 589 N N . ILE A 1 86 ? 7.012 -2.319 -7.424 1.00 89.06 86 ILE A N 1
ATOM 590 C CA . ILE A 1 86 ? 6.838 -3.641 -8.014 1.00 89.06 86 ILE A CA 1
ATOM 591 C C . ILE A 1 86 ? 6.916 -3.477 -9.519 1.00 89.06 86 ILE A C 1
ATOM 593 O O . ILE A 1 86 ? 5.965 -3.001 -10.137 1.00 89.06 86 ILE A O 1
ATOM 597 N N . ASP A 1 87 ? 8.030 -3.912 -10.094 1.00 89.56 87 ASP A N 1
ATOM 598 C CA . ASP A 1 87 ? 8.149 -4.068 -11.536 1.00 89.56 87 ASP A CA 1
ATOM 599 C C . ASP A 1 87 ? 7.377 -5.312 -11.986 1.00 89.56 87 ASP A C 1
ATOM 601 O O . ASP A 1 87 ? 7.448 -6.378 -11.364 1.00 89.56 87 ASP A O 1
ATOM 605 N N . TYR A 1 88 ? 6.622 -5.182 -13.071 1.00 84.31 88 TYR A N 1
ATOM 606 C CA . TYR A 1 88 ? 5.829 -6.264 -13.634 1.00 84.31 88 TYR A CA 1
ATOM 607 C C . TYR A 1 88 ? 5.830 -6.232 -15.164 1.00 84.31 88 TYR A C 1
ATOM 609 O O . TYR A 1 88 ? 5.965 -5.192 -15.805 1.00 84.31 88 TYR A O 1
ATOM 617 N N . ASP A 1 89 ? 5.631 -7.393 -15.773 1.00 82.81 89 ASP A N 1
ATOM 618 C CA . ASP A 1 89 ? 5.386 -7.546 -17.199 1.00 82.81 89 ASP A CA 1
ATOM 619 C C . ASP A 1 89 ? 4.122 -8.392 -17.406 1.00 82.81 89 ASP A C 1
ATOM 621 O O . ASP A 1 89 ? 3.518 -8.897 -16.455 1.00 82.81 89 ASP A O 1
ATOM 625 N N . ALA A 1 90 ? 3.681 -8.528 -18.656 1.00 79.06 90 ALA A N 1
ATOM 626 C CA . ALA A 1 90 ? 2.466 -9.279 -18.958 1.00 79.06 90 ALA A CA 1
ATOM 627 C C . ALA A 1 90 ? 2.557 -10.752 -18.506 1.00 79.06 90 ALA A C 1
ATOM 629 O O . ALA A 1 90 ? 1.570 -11.322 -18.041 1.00 79.06 90 ALA A O 1
ATOM 630 N N . ALA A 1 91 ? 3.739 -11.371 -18.600 1.00 81.50 91 ALA A N 1
ATOM 631 C CA . ALA A 1 91 ? 3.931 -12.764 -18.209 1.00 81.50 91 ALA A CA 1
ATOM 632 C C . ALA A 1 91 ? 3.917 -12.932 -16.681 1.00 81.50 91 ALA A C 1
ATOM 634 O O . ALA A 1 91 ? 3.337 -13.896 -16.170 1.00 81.50 91 ALA A O 1
ATOM 635 N N . SER A 1 92 ? 4.510 -11.994 -15.939 1.00 84.19 92 SER A N 1
ATOM 636 C CA . SER A 1 92 ? 4.527 -12.009 -14.479 1.00 84.19 92 SER A CA 1
ATOM 637 C C . SER A 1 92 ? 3.143 -11.728 -13.896 1.00 84.19 92 SER A C 1
ATOM 639 O O . SER A 1 92 ? 2.738 -12.427 -12.967 1.00 84.19 92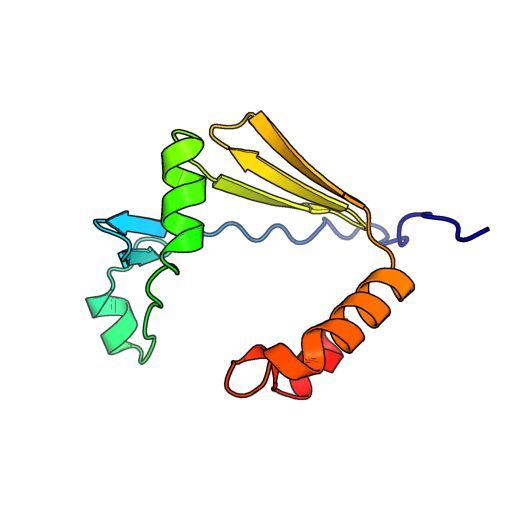 SER A O 1
ATOM 641 N N . LEU A 1 93 ? 2.367 -10.811 -14.489 1.00 83.50 93 LEU A N 1
ATOM 642 C CA . LEU A 1 93 ? 0.969 -10.580 -14.112 1.00 83.50 93 LEU A CA 1
ATOM 643 C C . LEU A 1 93 ? 0.087 -11.804 -14.387 1.00 83.50 93 LEU A C 1
ATOM 645 O O . LEU A 1 93 ? -0.675 -12.209 -13.509 1.00 83.50 93 LEU A O 1
ATOM 649 N N . ALA A 1 94 ? 0.218 -12.433 -15.560 1.00 79.81 94 ALA A N 1
ATOM 650 C CA . ALA A 1 94 ? -0.528 -13.651 -15.884 1.00 79.81 94 ALA A CA 1
ATOM 651 C C . ALA A 1 94 ? -0.213 -14.790 -14.898 1.00 79.81 94 ALA A C 1
ATOM 653 O O . ALA A 1 94 ? -1.119 -15.467 -14.408 1.00 79.81 94 ALA A O 1
ATOM 654 N N . THR A 1 95 ? 1.067 -14.947 -14.549 1.00 84.62 95 THR A N 1
ATOM 655 C CA . THR A 1 95 ? 1.522 -15.929 -13.556 1.00 84.62 95 THR A CA 1
ATOM 656 C C . THR A 1 95 ? 0.965 -15.614 -12.166 1.00 84.62 95 THR A C 1
ATOM 658 O O . THR A 1 95 ? 0.459 -16.504 -11.483 1.00 84.62 95 THR A O 1
ATOM 661 N N . ALA A 1 96 ? 1.017 -14.348 -11.742 1.00 84.19 96 ALA A N 1
ATOM 662 C CA . ALA A 1 96 ? 0.485 -13.915 -10.454 1.00 84.19 96 ALA A CA 1
ATOM 663 C C . ALA A 1 96 ? -1.025 -14.164 -10.355 1.00 84.19 96 ALA A C 1
ATOM 665 O O . ALA A 1 96 ? -1.496 -14.669 -9.336 1.00 84.19 96 ALA A O 1
ATOM 666 N N . LEU A 1 97 ? -1.776 -13.883 -11.425 1.00 80.00 97 LEU A N 1
ATOM 667 C CA . LEU A 1 97 ? -3.208 -14.154 -11.470 1.00 80.00 97 LEU A CA 1
ATOM 668 C C . LEU A 1 97 ? -3.496 -15.654 -11.375 1.00 80.00 97 LEU A C 1
ATOM 670 O O . LEU A 1 97 ? -4.386 -16.060 -10.632 1.00 80.00 97 LEU A O 1
ATOM 674 N N . GLU A 1 98 ? -2.732 -16.490 -12.080 1.00 83.38 98 GLU A N 1
ATOM 675 C CA . GLU A 1 98 ? -2.884 -17.943 -12.012 1.00 83.38 98 GLU A CA 1
ATOM 676 C C . GLU A 1 98 ? -2.640 -18.497 -10.604 1.00 83.38 98 GLU A C 1
ATOM 678 O O . GLU A 1 98 ? -3.438 -19.304 -10.124 1.00 83.38 98 GLU A O 1
ATOM 683 N N . LEU A 1 99 ? -1.604 -18.009 -9.916 1.00 86.69 99 LEU A N 1
ATOM 684 C CA . LEU A 1 99 ? -1.324 -18.355 -8.521 1.00 86.69 99 LEU A CA 1
ATOM 685 C C . LEU A 1 99 ? -2.411 -17.849 -7.564 1.00 86.69 99 LEU A C 1
ATOM 687 O O . LEU A 1 99 ? -2.703 -18.501 -6.561 1.00 86.69 99 LEU A O 1
ATOM 691 N N . ALA A 1 100 ? -3.013 -16.698 -7.867 1.00 82.25 100 ALA A N 1
ATOM 692 C CA . ALA A 1 100 ? -4.046 -16.091 -7.043 1.00 82.2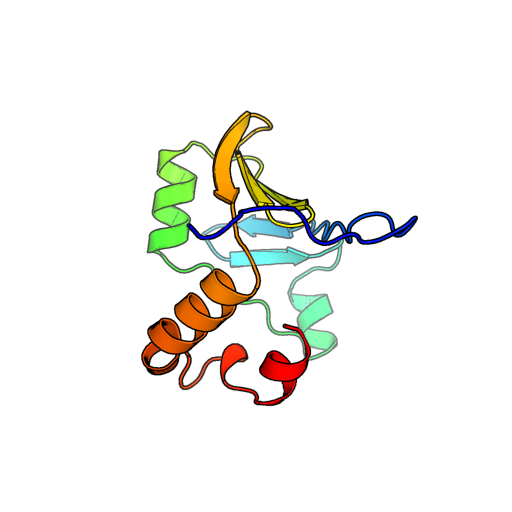5 100 ALA A CA 1
ATOM 693 C C . ALA A 1 100 ? -5.415 -16.776 -7.183 1.00 82.25 100 ALA A C 1
ATOM 695 O O . ALA A 1 100 ? -6.197 -16.701 -6.239 1.00 82.25 100 ALA A O 1
ATOM 696 N N . LYS A 1 101 ? -5.708 -17.472 -8.297 1.00 80.62 101 LYS A N 1
ATOM 697 C CA . LYS A 1 101 ? -7.023 -18.090 -8.600 1.00 80.62 101 LYS A CA 1
ATOM 698 C C . LYS A 1 101 ? -7.712 -18.788 -7.413 1.00 80.62 101 LYS A C 1
ATOM 700 O O . LYS A 1 101 ? -8.897 -18.524 -7.214 1.00 80.62 101 LYS A O 1
ATOM 705 N N . PRO A 1 102 ? -7.042 -19.627 -6.593 1.00 84.25 102 PRO A N 1
ATOM 706 C CA . PRO A 1 102 ? -7.688 -20.292 -5.455 1.00 84.25 102 PRO A CA 1
ATOM 707 C C . PRO A 1 102 ? -8.216 -19.323 -4.386 1.00 84.25 102 PRO A C 1
ATOM 709 O O . PRO A 1 102 ? -9.114 -19.675 -3.628 1.00 84.25 102 PRO A O 1
ATOM 712 N N . TYR A 1 103 ? -7.656 -18.115 -4.325 1.00 77.94 103 TYR A N 1
ATOM 713 C CA . TYR A 1 103 ? -7.979 -17.071 -3.355 1.00 77.94 103 TYR A CA 1
ATOM 714 C C . TYR A 1 103 ? -8.972 -16.032 -3.890 1.00 77.94 103 TYR A C 1
ATOM 716 O O . TYR A 1 103 ? -9.427 -15.188 -3.123 1.00 77.94 103 TYR A O 1
ATOM 724 N N . LEU A 1 104 ? -9.307 -16.075 -5.184 1.00 73.62 104 LEU A N 1
ATOM 725 C CA . LEU A 1 104 ? -10.253 -15.136 -5.797 1.00 73.62 104 LEU A CA 1
ATOM 726 C C . LEU A 1 104 ? -11.711 -15.573 -5.639 1.00 73.62 104 LEU A C 1
ATOM 728 O O . LEU A 1 104 ? -12.602 -14.754 -5.847 1.00 73.62 104 LEU A O 1
ATOM 732 N N . ALA A 1 105 ? -11.962 -16.830 -5.260 1.00 77.75 105 ALA A N 1
ATOM 733 C CA . ALA A 1 105 ? -13.309 -17.370 -5.110 1.00 77.75 105 ALA A CA 1
ATOM 734 C C . ALA A 1 105 ? -14.151 -16.545 -4.118 1.00 77.75 105 ALA A C 1
ATOM 736 O O . ALA A 1 105 ? -13.738 -16.306 -2.982 1.00 77.75 105 ALA A O 1
ATOM 737 N N . GLY A 1 106 ? -15.341 -16.127 -4.546 1.00 69.94 106 GLY A N 1
ATOM 738 C CA . GLY A 1 106 ? -16.251 -15.279 -3.776 1.00 69.94 106 GLY A CA 1
ATOM 739 C C . GLY A 1 106 ? -15.831 -13.808 -3.687 1.00 69.94 106 GLY A C 1
ATOM 740 O O . GLY A 1 106 ? -16.399 -13.063 -2.886 1.00 69.94 106 GLY A O 1
ATOM 741 N N . THR A 1 107 ? -14.842 -13.375 -4.474 1.00 72.44 107 THR A N 1
ATOM 742 C CA . THR A 1 107 ? -14.452 -11.964 -4.600 1.00 72.44 107 THR A CA 1
ATOM 743 C C . THR A 1 107 ? -14.891 -11.411 -5.958 1.00 72.44 107 THR A C 1
ATOM 745 O O . THR A 1 107 ? -14.968 -12.171 -6.918 1.00 72.44 107 THR A O 1
ATOM 748 N N . PRO A 1 108 ? -15.081 -10.087 -6.112 1.00 67.50 108 PRO A N 1
ATOM 749 C CA . PRO A 1 108 ? -15.368 -9.481 -7.420 1.00 67.50 108 PRO A CA 1
ATOM 750 C C . PRO A 1 108 ? -14.314 -9.767 -8.505 1.00 67.50 108 PRO A C 1
ATOM 752 O O . PRO A 1 108 ? -14.577 -9.568 -9.684 1.00 67.50 108 PRO A O 1
ATOM 755 N N . LEU A 1 109 ? -13.120 -10.226 -8.115 1.00 68.94 109 LEU A N 1
ATOM 756 C CA . LEU A 1 109 ? -12.035 -10.602 -9.021 1.00 68.94 109 LEU A CA 1
ATOM 757 C C . LEU A 1 109 ? -12.204 -12.011 -9.620 1.00 68.94 109 LEU A C 1
ATOM 759 O O . LEU A 1 109 ? -11.399 -12.403 -10.459 1.00 68.94 109 LEU A O 1
ATOM 763 N N . GLU A 1 110 ? -13.227 -12.771 -9.213 1.00 71.62 110 GLU A N 1
ATOM 764 C CA . GLU A 1 110 ? -13.592 -14.044 -9.854 1.00 71.62 110 GLU A CA 1
ATOM 765 C C . GLU A 1 110 ? -14.322 -13.859 -11.191 1.00 71.62 110 GLU A C 1
ATOM 767 O O . GLU A 1 110 ? -14.459 -14.817 -11.954 1.00 71.62 110 GLU A O 1
ATOM 772 N N . ASP A 1 111 ? -14.800 -12.642 -11.474 1.00 70.31 111 ASP A N 1
ATOM 773 C CA . ASP A 1 111 ? -15.549 -12.340 -12.687 1.00 70.31 111 ASP A CA 1
ATOM 774 C C . ASP A 1 111 ? -14.660 -12.551 -13.933 1.00 70.31 111 ASP A C 1
ATOM 776 O O . ASP A 1 111 ? -13.614 -11.905 -14.067 1.00 70.31 111 ASP A O 1
ATOM 780 N N . PRO A 1 112 ? -15.063 -13.414 -14.888 1.00 65.75 112 PRO A N 1
ATOM 781 C CA . PRO A 1 112 ? -14.328 -13.632 -16.132 1.00 65.75 112 PRO A CA 1
ATOM 782 C C . PRO A 1 112 ? -14.069 -12.355 -16.942 1.00 65.75 112 PRO A C 1
ATOM 784 O O . PRO A 1 112 ? -13.117 -12.315 -17.721 1.00 65.75 112 PRO A O 1
ATOM 787 N N . ALA A 1 113 ? -14.887 -11.311 -16.779 1.00 66.25 113 ALA A N 1
ATOM 788 C CA . ALA A 1 113 ? -14.681 -10.013 -17.414 1.00 66.25 113 ALA A CA 1
ATOM 789 C C . ALA A 1 113 ? -13.411 -9.307 -16.911 1.00 66.25 113 ALA A C 1
ATOM 791 O O . ALA A 1 113 ? -12.793 -8.559 -17.665 1.00 66.25 113 ALA A O 1
ATOM 792 N N . VAL A 1 114 ? -12.959 -9.589 -15.684 1.00 60.84 114 VAL A N 1
ATOM 793 C CA . VAL A 1 114 ? -11.699 -9.053 -15.141 1.00 60.84 114 VAL A CA 1
ATOM 794 C C . VAL A 1 114 ? -10.498 -9.552 -15.949 1.00 60.84 114 VAL A C 1
ATOM 796 O O . VAL A 1 114 ? -9.542 -8.808 -16.145 1.00 60.84 114 VAL A O 1
ATOM 799 N N . MET A 1 115 ? -10.570 -10.759 -16.523 1.00 56.16 115 MET A N 1
ATOM 800 C CA . MET A 1 115 ? -9.521 -11.295 -17.404 1.00 56.16 115 MET A CA 1
ATOM 801 C C . MET A 1 115 ? -9.430 -10.586 -18.764 1.00 56.16 115 MET A C 1
ATOM 803 O O . MET A 1 115 ? -8.517 -10.870 -19.527 1.00 56.16 115 MET A O 1
ATOM 807 N N . GLN A 1 116 ? -10.367 -9.694 -19.092 1.00 56.69 116 GLN A N 1
ATOM 808 C CA . GLN A 1 116 ? -10.318 -8.879 -20.312 1.00 56.69 116 GLN A CA 1
ATOM 809 C C . GLN A 1 116 ? -9.591 -7.541 -20.096 1.00 56.69 116 GLN A C 1
ATOM 811 O O . GLN A 1 116 ? -9.404 -6.791 -21.050 1.00 56.69 116 GLN A O 1
ATOM 816 N N . LEU A 1 117 ? -9.233 -7.219 -18.846 1.00 50.53 117 LEU A N 1
ATOM 817 C CA . LEU A 1 117 ? -8.547 -5.978 -18.462 1.00 50.53 117 LEU A CA 1
ATOM 818 C C . LEU A 1 117 ? -7.016 -6.114 -18.432 1.00 50.53 117 LEU A C 1
ATOM 820 O O . LEU A 1 117 ? -6.329 -5.109 -18.252 1.00 50.53 117 LEU A O 1
ATOM 824 N N . ILE A 1 118 ? -6.513 -7.343 -18.564 1.00 48.16 118 ILE A N 1
ATOM 825 C CA . ILE A 1 118 ? -5.092 -7.712 -18.621 1.00 48.16 118 ILE A CA 1
ATOM 826 C C . ILE A 1 118 ? -4.672 -8.052 -20.046 1.00 48.16 118 ILE A C 1
ATOM 828 O O . ILE A 1 118 ? -5.485 -8.664 -20.773 1.00 48.16 118 ILE A O 1
#

Secondary structure (DSSP, 8-state):
----PPP--TT---------EEEETTEEEEETTEEHHHHHHTT-PPPBPPHHHHHHHHHTT-S-EEEEEETTEEEEEETTEEEEEEE--HHHHHHHHHHHHHHHTTSGGG-GGGGG--